Protein AF-A0A7J2KW28-F1 (afdb_monomer)

Foldseek 3Di:
DDDDPVNVLVVQAQAWKWWAFPVRKIKIFRFHDADPQRWTKGAQIWTDDPPPDDIDTDGIDTHGSVGTDDMDGD

Sequence (74 aa):
MVIKPENMLTNSLDKTIVLGLRDGSVYRGTLKGFDEYENIILSDVIRIKPENKGSEGVKEAVFKGGNVVYIFRQ

Structure (mmCIF, N/CA/C/O backbone):
data_AF-A0A7J2KW28-F1
#
_entry.id   AF-A0A7J2KW28-F1
#
loop_
_atom_site.group_PDB
_atom_site.id
_atom_site.type_symbol
_atom_site.label_atom_id
_atom_site.label_alt_id
_atom_site.label_comp_id
_atom_site.label_asym_id
_atom_site.label_entity_id
_atom_site.label_seq_id
_atom_site.pdbx_PDB_ins_code
_atom_site.Cartn_x
_atom_site.Cartn_y
_atom_site.Cartn_z
_atom_site.occupancy
_atom_site.B_iso_or_equiv
_atom_site.auth_seq_id
_atom_site.auth_comp_id
_atom_site.auth_asym_id
_atom_site.auth_atom_id
_atom_site.pdbx_PDB_model_num
ATOM 1 N N . MET A 1 1 ? 0.902 -27.655 0.910 1.00 62.75 1 MET A N 1
ATOM 2 C CA . MET A 1 1 ? -0.274 -26.757 0.895 1.00 62.75 1 MET A CA 1
ATOM 3 C C . MET A 1 1 ? 0.157 -25.497 0.157 1.00 62.75 1 MET A C 1
ATOM 5 O O . MET A 1 1 ? 1.151 -24.913 0.563 1.00 62.75 1 MET A O 1
ATOM 9 N N . VAL A 1 2 ? -0.464 -25.156 -0.975 1.00 81.19 2 VAL A N 1
ATOM 10 C CA . VAL A 1 2 ? -0.067 -23.971 -1.761 1.00 81.19 2 VAL A CA 1
ATOM 11 C C . VAL A 1 2 ? -0.694 -22.741 -1.111 1.00 81.19 2 VAL A C 1
ATOM 13 O O . VAL A 1 2 ? -1.916 -22.671 -0.987 1.00 81.19 2 V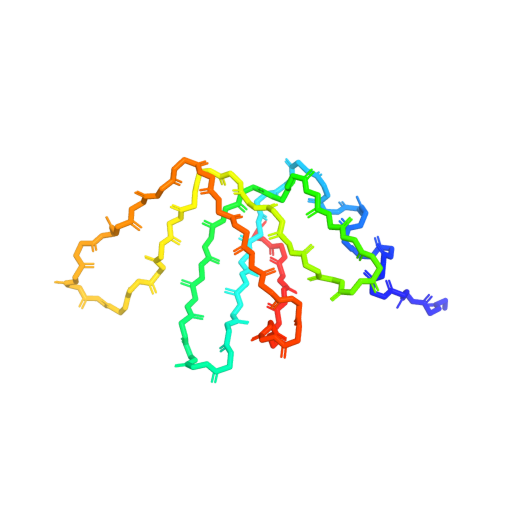AL A O 1
ATOM 16 N N . ILE A 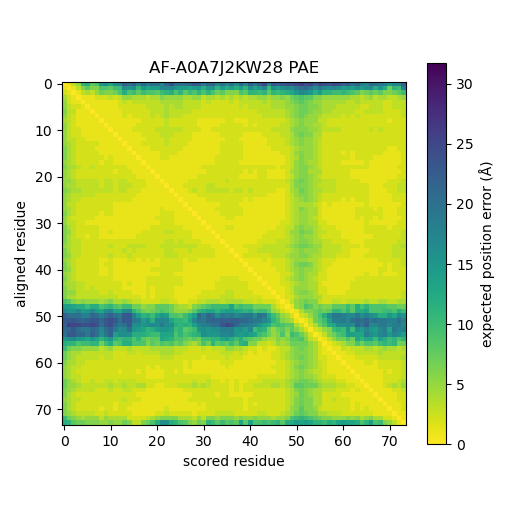1 3 ? 0.129 -21.796 -0.659 1.00 84.12 3 ILE A N 1
ATOM 17 C CA . ILE A 1 3 ? -0.354 -20.498 -0.180 1.00 84.12 3 ILE A CA 1
ATOM 18 C C . ILE A 1 3 ? -0.601 -19.638 -1.411 1.00 84.12 3 ILE A C 1
ATOM 20 O O . ILE A 1 3 ? 0.313 -19.409 -2.199 1.00 84.12 3 ILE A O 1
ATOM 24 N N . LYS A 1 4 ? -1.839 -19.180 -1.576 1.00 90.75 4 LYS A N 1
ATOM 25 C CA . LYS A 1 4 ? -2.184 -18.241 -2.637 1.00 90.75 4 LYS A CA 1
ATOM 26 C C . LYS A 1 4 ? -1.848 -16.799 -2.225 1.00 90.75 4 LYS A C 1
ATOM 28 O O . LYS A 1 4 ? -1.941 -16.501 -1.028 1.00 90.75 4 LYS A O 1
ATOM 33 N N . PRO A 1 5 ? -1.496 -15.908 -3.168 1.00 90.25 5 PRO A N 1
ATOM 34 C CA . PRO A 1 5 ? -1.231 -14.500 -2.873 1.00 90.25 5 PRO A CA 1
ATOM 35 C C . PRO A 1 5 ? -2.372 -13.822 -2.111 1.00 90.25 5 PRO A C 1
ATOM 37 O O . PRO A 1 5 ? -2.108 -13.163 -1.102 1.00 90.25 5 PRO A O 1
ATOM 40 N N . GLU A 1 6 ? -3.635 -14.078 -2.484 1.00 92.75 6 GLU A N 1
ATOM 41 C CA . GLU A 1 6 ? -4.780 -13.491 -1.783 1.00 92.75 6 GLU A CA 1
ATOM 42 C C . GLU A 1 6 ? -4.806 -13.888 -0.302 1.00 92.75 6 GLU A C 1
ATOM 44 O O . GLU A 1 6 ? -4.994 -13.041 0.567 1.00 92.75 6 GLU A O 1
ATOM 49 N N . ASN A 1 7 ? -4.479 -15.145 0.018 1.00 93.94 7 ASN A N 1
ATOM 50 C CA . ASN A 1 7 ? -4.428 -15.618 1.400 1.00 93.94 7 ASN A CA 1
ATOM 51 C C . ASN A 1 7 ? -3.309 -14.922 2.183 1.00 93.94 7 ASN A C 1
ATOM 53 O O . ASN A 1 7 ? -3.459 -14.646 3.375 1.00 93.94 7 ASN A O 1
ATOM 57 N N . MET A 1 8 ? -2.169 -14.643 1.546 1.00 93.12 8 MET A N 1
ATOM 58 C CA . MET A 1 8 ? -1.085 -13.900 2.188 1.00 93.12 8 MET A CA 1
ATOM 59 C C . MET A 1 8 ? -1.532 -12.473 2.525 1.00 93.12 8 MET A C 1
ATOM 61 O O . MET A 1 8 ? -1.300 -12.020 3.652 1.00 93.12 8 MET A O 1
ATOM 65 N N . LEU A 1 9 ? -2.190 -11.788 1.587 1.00 95.69 9 LEU A N 1
ATOM 66 C CA . LEU A 1 9 ? -2.692 -10.424 1.764 1.00 95.69 9 LEU A CA 1
ATOM 67 C C . LEU A 1 9 ? -3.814 -10.359 2.803 1.00 95.69 9 LEU A C 1
ATOM 69 O O . LEU A 1 9 ? -3.711 -9.560 3.731 1.00 95.69 9 LEU A O 1
ATOM 73 N N . THR A 1 10 ? -4.804 -11.257 2.753 1.00 96.62 10 THR A N 1
ATOM 74 C CA . THR A 1 10 ? -5.874 -11.351 3.765 1.00 96.62 10 THR A CA 1
ATOM 75 C C . THR A 1 10 ? -5.292 -11.513 5.162 1.00 96.62 10 THR A C 1
ATOM 77 O O . THR A 1 10 ? -5.651 -10.786 6.083 1.00 96.62 10 THR A O 1
ATOM 80 N N . ASN A 1 11 ? -4.317 -12.409 5.327 1.00 95.81 11 ASN A N 1
ATOM 81 C CA . ASN A 1 11 ? -3.675 -12.627 6.622 1.00 95.81 11 ASN A CA 1
ATOM 82 C C . ASN A 1 11 ? -2.802 -11.437 7.078 1.00 95.81 11 ASN A C 1
ATOM 84 O O . ASN A 1 11 ? -2.306 -11.441 8.213 1.00 95.81 11 ASN A O 1
ATOM 88 N N . SER A 1 12 ? -2.532 -10.479 6.185 1.00 96.88 12 SER A N 1
ATOM 89 C CA . SER A 1 12 ? -1.733 -9.272 6.426 1.00 96.88 12 SER A CA 1
ATOM 90 C C . SER A 1 12 ? -2.582 -8.027 6.679 1.00 96.88 12 SER A C 1
ATOM 92 O O . SER A 1 12 ? -2.000 -6.985 6.963 1.00 96.88 12 SER A O 1
ATOM 94 N N . LEU A 1 13 ? -3.915 -8.110 6.586 1.00 98.00 13 LEU A N 1
ATOM 95 C CA . LEU A 1 13 ? -4.799 -6.990 6.912 1.00 98.00 13 LEU A CA 1
ATOM 96 C C . LEU A 1 13 ? -4.527 -6.485 8.334 1.00 98.00 13 LEU A C 1
ATOM 98 O O . LEU A 1 13 ? -4.251 -7.269 9.246 1.00 98.00 13 LEU A O 1
ATOM 102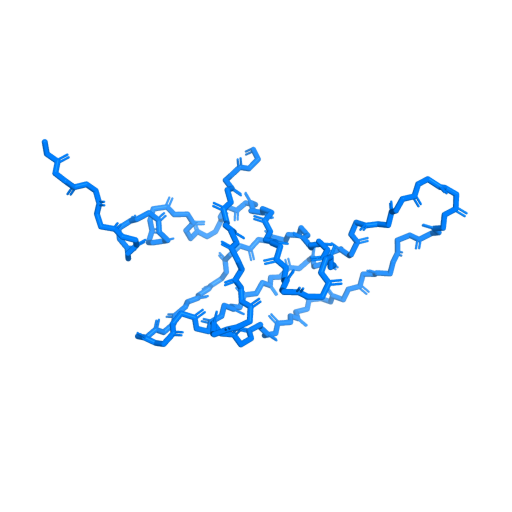 N N . ASP A 1 14 ? -4.550 -5.163 8.477 1.00 98.19 14 ASP A N 1
ATOM 103 C CA . ASP A 1 14 ? -4.226 -4.403 9.686 1.00 98.19 14 ASP A CA 1
ATOM 104 C C . ASP A 1 14 ? -2.812 -4.618 10.245 1.00 98.19 14 ASP A C 1
ATOM 106 O O . ASP A 1 14 ? -2.510 -4.205 11.365 1.00 98.19 14 ASP A O 1
ATOM 110 N N . LYS A 1 15 ? -1.908 -5.210 9.456 1.00 98.19 15 LYS A N 1
ATOM 111 C CA . LYS A 1 15 ? -0.490 -5.353 9.802 1.00 98.19 15 LYS A CA 1
ATOM 112 C C . LYS A 1 15 ? 0.363 -4.418 8.965 1.00 98.19 15 LYS A C 1
ATOM 114 O O . LYS A 1 15 ? 0.037 -4.092 7.823 1.00 98.19 15 LYS A O 1
ATOM 119 N N . THR A 1 16 ? 1.497 -4.027 9.531 1.00 98.00 16 THR A N 1
ATOM 120 C CA . THR A 1 16 ? 2.515 -3.284 8.797 1.00 98.00 16 THR A CA 1
ATOM 121 C C . THR A 1 16 ? 3.149 -4.176 7.740 1.00 98.00 16 THR A C 1
ATOM 123 O O . THR A 1 16 ? 3.637 -5.271 8.036 1.00 98.00 16 THR A O 1
ATOM 126 N N . ILE A 1 17 ? 3.177 -3.683 6.508 1.00 97.81 17 ILE A N 1
ATOM 127 C CA . ILE A 1 17 ? 3.868 -4.314 5.393 1.00 97.81 17 ILE A CA 1
ATOM 128 C C . ILE A 1 17 ? 4.888 -3.359 4.787 1.00 97.81 17 ILE A C 1
ATOM 130 O O . ILE A 1 17 ? 4.819 -2.137 4.952 1.00 97.81 17 ILE A O 1
ATOM 134 N N . VAL A 1 18 ? 5.822 -3.944 4.052 1.00 97.50 18 VAL A N 1
ATOM 135 C CA . VAL A 1 18 ? 6.675 -3.242 3.104 1.00 97.50 18 VAL A CA 1
ATOM 136 C C . VAL A 1 18 ? 6.257 -3.673 1.706 1.00 97.50 18 VAL A C 1
ATOM 138 O O . VAL A 1 18 ? 6.108 -4.870 1.450 1.00 97.50 18 VAL A O 1
ATOM 141 N N . LEU A 1 19 ? 6.073 -2.705 0.810 1.00 96.94 19 LEU A N 1
ATOM 142 C CA . LEU A 1 19 ? 5.832 -2.949 -0.609 1.00 96.94 19 LEU A CA 1
ATOM 143 C C . LEU A 1 19 ? 6.884 -2.244 -1.459 1.00 96.94 19 LEU A C 1
ATOM 145 O O . LEU A 1 19 ? 7.288 -1.117 -1.160 1.00 96.94 19 LEU A O 1
ATOM 149 N N . GLY A 1 20 ? 7.310 -2.915 -2.522 1.00 97.31 20 GLY A N 1
ATOM 150 C CA . GLY A 1 20 ? 8.199 -2.362 -3.539 1.00 97.31 20 GLY A CA 1
ATOM 151 C C . GLY A 1 20 ? 7.480 -2.200 -4.866 1.00 97.31 20 GLY A C 1
ATOM 152 O O . GLY A 1 20 ? 6.738 -3.093 -5.284 1.00 97.31 20 GLY A O 1
ATOM 153 N N . LEU A 1 21 ? 7.714 -1.078 -5.539 1.00 97.69 21 LEU A N 1
ATOM 154 C CA . LEU A 1 21 ? 7.180 -0.800 -6.868 1.00 97.69 21 LEU A CA 1
ATOM 155 C C . LEU A 1 21 ? 8.225 -1.039 -7.962 1.00 97.69 21 LEU A C 1
ATOM 157 O O . LEU A 1 21 ? 9.430 -1.093 -7.713 1.00 97.69 21 LEU A O 1
ATOM 161 N N . ARG A 1 22 ? 7.752 -1.149 -9.207 1.00 97.44 22 ARG A N 1
ATOM 162 C CA . ARG A 1 22 ? 8.579 -1.387 -10.403 1.00 97.44 22 ARG A CA 1
ATOM 163 C C . ARG A 1 22 ? 9.663 -0.330 -10.635 1.00 97.44 22 ARG A C 1
ATOM 165 O O . ARG A 1 22 ? 10.698 -0.646 -11.208 1.00 97.44 22 ARG A O 1
ATOM 172 N N . ASP A 1 23 ? 9.438 0.904 -10.196 1.00 95.19 23 ASP A N 1
ATOM 173 C CA . ASP A 1 23 ? 10.411 2.002 -10.292 1.00 95.19 23 ASP A CA 1
ATOM 174 C C . ASP A 1 23 ? 11.508 1.946 -9.206 1.00 95.19 23 ASP A C 1
ATOM 176 O O . ASP A 1 23 ? 12.346 2.843 -9.124 1.00 95.19 23 ASP A O 1
ATOM 180 N N . GLY A 1 24 ? 11.499 0.910 -8.360 1.00 94.88 24 GLY A N 1
ATOM 181 C CA . GLY A 1 24 ? 12.443 0.721 -7.261 1.00 94.88 24 GLY A CA 1
ATOM 182 C C . GLY A 1 24 ? 12.081 1.484 -5.987 1.00 94.88 24 GLY A C 1
ATOM 183 O O . GLY A 1 24 ? 12.800 1.379 -4.993 1.00 94.88 24 GLY A O 1
ATOM 184 N N . SER A 1 25 ? 10.985 2.246 -5.974 1.00 94.06 25 SER A N 1
ATOM 185 C CA . SER A 1 25 ? 10.514 2.891 -4.752 1.00 94.06 25 SER A CA 1
ATOM 186 C C . SER A 1 25 ? 9.949 1.869 -3.764 1.00 94.06 25 SER A C 1
ATOM 188 O O . SER A 1 25 ? 9.321 0.880 -4.144 1.00 94.06 25 SER A O 1
ATOM 190 N N . VAL A 1 26 ? 10.190 2.115 -2.474 1.00 95.25 26 VAL A N 1
ATOM 191 C CA . VAL A 1 26 ? 9.777 1.225 -1.387 1.00 95.25 26 VAL A CA 1
ATOM 192 C C . VAL A 1 26 ? 8.963 2.015 -0.378 1.00 95.25 26 VAL A C 1
ATOM 194 O O . VAL A 1 26 ? 9.339 3.123 0.017 1.00 95.25 26 VAL A O 1
ATOM 197 N N . TYR A 1 27 ? 7.844 1.443 0.045 1.00 96.31 27 TYR A N 1
ATOM 198 C CA . TYR A 1 27 ? 6.927 2.049 0.997 1.00 96.31 27 TYR A CA 1
ATOM 199 C C . TYR A 1 27 ? 6.654 1.097 2.147 1.00 96.31 27 TYR A C 1
ATOM 201 O O . TYR A 1 27 ? 6.610 -0.120 1.976 1.00 96.31 27 TYR A O 1
ATOM 209 N N . ARG A 1 28 ? 6.438 1.676 3.322 1.00 96.69 28 ARG A N 1
ATOM 210 C CA . ARG A 1 28 ? 5.990 0.987 4.526 1.00 96.69 28 ARG A CA 1
ATOM 211 C C . ARG A 1 28 ? 4.678 1.597 4.980 1.00 96.69 28 ARG A C 1
ATOM 213 O O . ARG A 1 28 ? 4.566 2.816 5.001 1.00 96.69 28 ARG A O 1
ATOM 220 N N . GLY A 1 29 ? 3.730 0.772 5.388 1.00 97.44 29 GLY A N 1
ATOM 221 C CA . GLY A 1 29 ? 2.466 1.228 5.963 1.00 97.44 29 GLY A CA 1
ATOM 222 C C . GLY A 1 29 ? 1.620 0.057 6.437 1.00 97.44 29 GLY A C 1
ATOM 223 O O . GLY A 1 29 ? 2.000 -1.102 6.264 1.00 97.44 29 GLY A O 1
ATOM 224 N N . THR A 1 30 ? 0.478 0.354 7.043 1.00 98.31 30 THR A N 1
ATOM 225 C CA . THR A 1 30 ? -0.473 -0.662 7.507 1.00 98.31 30 THR A CA 1
ATOM 226 C C . THR A 1 30 ? -1.393 -1.059 6.363 1.00 98.31 30 THR A C 1
ATOM 228 O O . THR A 1 30 ? -2.054 -0.192 5.797 1.00 98.31 30 THR A O 1
ATOM 231 N N . LEU A 1 31 ? -1.471 -2.348 6.025 1.00 98.38 31 LEU A N 1
ATOM 232 C CA . LEU A 1 31 ? -2.375 -2.835 4.981 1.00 98.38 31 LEU A CA 1
ATOM 233 C C . LEU A 1 31 ? -3.833 -2.698 5.427 1.00 98.38 31 LEU A C 1
ATOM 235 O O . LEU A 1 31 ? -4.246 -3.345 6.386 1.00 98.38 31 LEU A O 1
ATOM 239 N N . LYS A 1 32 ? -4.620 -1.890 4.717 1.00 98.50 32 LYS A N 1
ATOM 240 C CA . LYS A 1 32 ? -6.044 -1.659 5.017 1.00 98.50 32 LYS A CA 1
ATOM 241 C C . LYS A 1 32 ? -6.998 -2.388 4.091 1.00 98.50 32 LYS A C 1
ATOM 243 O O . LYS A 1 32 ? -8.123 -2.675 4.482 1.00 98.50 32 LYS A O 1
ATOM 248 N N . GLY A 1 33 ? -6.551 -2.735 2.894 1.00 98.19 33 GLY A N 1
ATOM 249 C CA . GLY A 1 33 ? -7.381 -3.463 1.952 1.00 98.19 33 GLY A CA 1
ATOM 250 C C . GLY A 1 33 ? -6.661 -3.739 0.651 1.00 98.19 33 GLY A C 1
ATOM 251 O O . GLY A 1 33 ? -5.600 -3.172 0.373 1.00 98.19 33 GLY A O 1
ATOM 252 N N . PHE A 1 34 ? -7.265 -4.621 -0.130 1.00 98.12 34 PHE A N 1
ATOM 253 C CA . PHE A 1 34 ? -6.877 -4.899 -1.499 1.00 98.12 34 PHE A CA 1
ATOM 254 C C . PHE A 1 34 ? -8.083 -5.403 -2.297 1.00 98.12 34 PHE A C 1
ATOM 256 O O . PHE A 1 34 ? -9.075 -5.835 -1.706 1.00 98.12 34 PHE A O 1
ATOM 263 N N . ASP A 1 35 ? -8.003 -5.329 -3.622 1.00 96.94 35 ASP A N 1
ATOM 264 C CA . ASP A 1 35 ? -9.018 -5.857 -4.539 1.00 96.94 35 ASP A CA 1
ATOM 265 C C . ASP A 1 35 ? -8.491 -7.039 -5.375 1.00 96.94 35 ASP A C 1
ATOM 267 O O . ASP A 1 35 ? -7.369 -7.509 -5.186 1.00 96.94 35 ASP A O 1
ATOM 271 N N . GLU A 1 36 ? -9.316 -7.536 -6.301 1.00 95.19 36 GLU A N 1
ATOM 272 C CA . GLU A 1 36 ? -8.979 -8.649 -7.204 1.00 95.19 36 GLU A CA 1
ATOM 273 C C . GLU A 1 36 ? -7.820 -8.345 -8.173 1.00 95.19 36 GLU A C 1
ATOM 275 O O . GLU A 1 36 ? -7.213 -9.269 -8.709 1.00 95.19 36 GLU A O 1
ATOM 280 N N . TYR A 1 37 ? -7.498 -7.063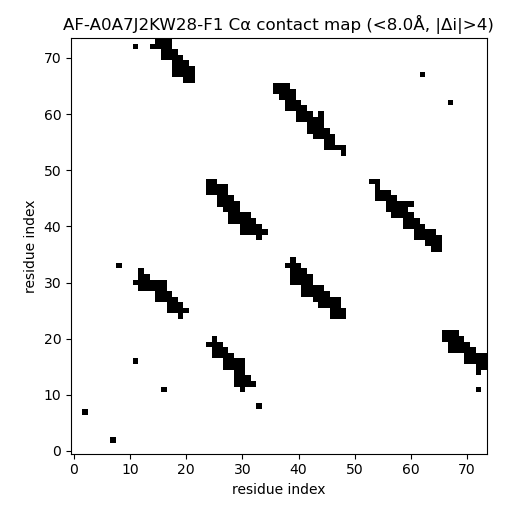 -8.385 1.00 95.94 37 TYR A N 1
ATOM 281 C CA . TYR A 1 37 ? -6.364 -6.610 -9.197 1.00 95.94 37 TYR A CA 1
ATOM 282 C C . TYR A 1 37 ? -5.129 -6.312 -8.345 1.00 95.94 37 TYR A C 1
ATOM 284 O O . TYR A 1 37 ? -4.154 -5.757 -8.860 1.00 95.94 37 TYR A O 1
ATOM 292 N N . GLU A 1 38 ? -5.196 -6.622 -7.048 1.00 95.75 38 GLU A N 1
ATOM 293 C CA . GLU A 1 38 ? -4.158 -6.365 -6.055 1.00 95.75 38 GLU A CA 1
ATOM 294 C C . GLU A 1 38 ? -3.810 -4.875 -5.963 1.00 95.75 38 GLU A C 1
ATOM 296 O O . GLU A 1 38 ? -2.686 -4.507 -5.622 1.00 95.75 38 GLU A O 1
ATOM 301 N N . ASN A 1 39 ? -4.769 -3.985 -6.246 1.00 98.06 39 ASN A N 1
ATOM 302 C CA . ASN A 1 39 ? -4.628 -2.595 -5.831 1.00 98.06 39 ASN A CA 1
ATOM 303 C C . ASN A 1 39 ? -4.606 -2.567 -4.303 1.00 98.06 39 ASN A C 1
ATOM 305 O O . ASN A 1 39 ? -5.472 -3.160 -3.670 1.00 98.06 39 ASN A O 1
ATOM 309 N N . ILE A 1 40 ? -3.620 -1.899 -3.707 1.00 98.25 40 ILE A N 1
ATOM 310 C CA . ILE A 1 40 ? -3.343 -1.963 -2.269 1.00 98.25 40 ILE A CA 1
ATOM 311 C C . ILE A 1 40 ? -3.654 -0.624 -1.614 1.00 98.25 40 ILE A C 1
ATOM 313 O O . ILE A 1 40 ? -3.173 0.410 -2.074 1.00 98.25 40 ILE A O 1
ATOM 317 N N . ILE A 1 41 ? -4.388 -0.641 -0.504 1.00 98.44 41 ILE A N 1
ATOM 318 C CA . ILE A 1 41 ? -4.594 0.534 0.349 1.00 98.44 41 ILE A CA 1
ATOM 319 C C . ILE A 1 41 ? -3.696 0.403 1.574 1.00 98.44 41 ILE A C 1
ATOM 321 O O . ILE A 1 41 ? -3.803 -0.576 2.319 1.00 98.44 41 ILE A O 1
ATOM 325 N N . LEU A 1 42 ? -2.834 1.396 1.798 1.00 98.44 42 LEU A N 1
ATOM 326 C CA . LEU A 1 42 ? -2.044 1.513 3.021 1.00 98.44 42 LEU A CA 1
ATOM 327 C C . LEU A 1 42 ? -2.437 2.753 3.825 1.00 98.44 42 LEU A C 1
ATOM 329 O O . LEU A 1 42 ? -2.635 3.816 3.239 1.00 98.44 42 LEU A O 1
ATOM 333 N N . SER A 1 43 ? -2.433 2.636 5.155 1.00 98.38 43 SER A N 1
ATOM 334 C CA . SER A 1 43 ? -2.408 3.785 6.072 1.00 98.38 43 SER A CA 1
ATOM 335 C C . SER A 1 43 ? -1.011 4.027 6.646 1.00 98.38 43 SER A C 1
ATOM 337 O O . SER A 1 43 ? -0.156 3.136 6.619 1.00 98.38 43 SER A O 1
ATOM 339 N N . ASP A 1 44 ? -0.791 5.230 7.184 1.00 96.75 44 ASP A N 1
ATOM 340 C CA . ASP A 1 44 ? 0.447 5.647 7.864 1.00 96.75 44 ASP A CA 1
ATOM 341 C C . ASP A 1 44 ? 1.689 5.387 7.003 1.00 96.75 44 ASP A C 1
ATOM 343 O O . ASP A 1 44 ? 2.693 4.808 7.429 1.00 96.75 44 ASP A O 1
ATOM 347 N N . VAL A 1 45 ? 1.568 5.770 5.734 1.00 97.00 45 VAL A N 1
ATOM 348 C CA . VAL A 1 45 ? 2.489 5.391 4.673 1.00 97.00 45 VAL A CA 1
ATOM 349 C C . VAL A 1 45 ? 3.739 6.235 4.762 1.00 97.00 45 VAL A C 1
ATOM 351 O O . VAL A 1 45 ? 3.670 7.460 4.768 1.00 97.00 45 VAL A O 1
ATOM 354 N N . ILE A 1 46 ? 4.893 5.583 4.756 1.00 95.44 46 ILE A N 1
ATOM 355 C CA . ILE A 1 46 ? 6.205 6.214 4.739 1.00 95.44 46 ILE A CA 1
ATOM 356 C C . ILE A 1 46 ? 6.964 5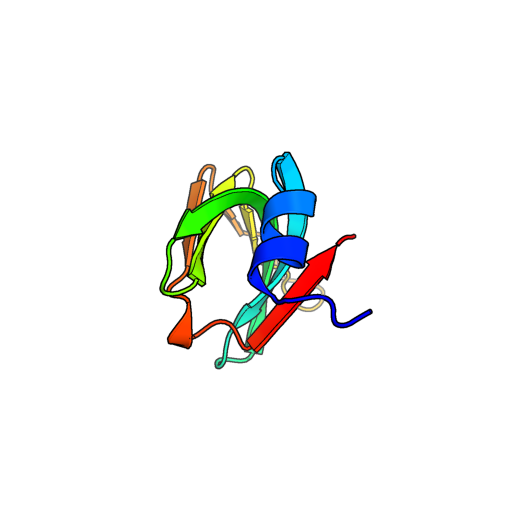.683 3.532 1.00 95.44 46 ILE A C 1
ATOM 358 O O . ILE A 1 46 ? 7.137 4.471 3.380 1.00 95.44 46 ILE A O 1
ATOM 362 N N . ARG A 1 47 ? 7.465 6.586 2.685 1.00 94.00 47 ARG A N 1
ATOM 363 C CA . ARG A 1 47 ? 8.421 6.204 1.642 1.00 94.00 47 ARG A CA 1
ATOM 364 C C . ARG A 1 47 ? 9.788 5.960 2.274 1.00 94.00 47 ARG A C 1
ATOM 366 O O . ARG A 1 47 ? 10.364 6.868 2.875 1.00 94.00 47 ARG A O 1
ATOM 373 N N . ILE A 1 48 ? 10.321 4.754 2.109 1.00 91.12 48 ILE A N 1
ATOM 374 C CA . ILE A 1 48 ? 11.671 4.405 2.547 1.00 91.12 48 ILE A CA 1
ATOM 375 C C . ILE A 1 48 ? 12.640 4.995 1.521 1.00 91.12 48 ILE A C 1
ATOM 377 O O . ILE A 1 48 ? 12.705 4.550 0.374 1.00 91.12 48 ILE A O 1
ATOM 381 N N . LYS A 1 49 ? 13.356 6.049 1.915 1.00 83.06 49 LYS A N 1
ATOM 382 C CA . LYS A 1 49 ? 14.432 6.636 1.113 1.00 83.06 49 LYS A CA 1
ATOM 383 C C . LYS A 1 49 ? 15.776 6.036 1.553 1.00 83.06 49 LYS A C 1
ATOM 385 O O . LYS A 1 49 ? 15.931 5.741 2.739 1.00 83.06 49 LYS A O 1
ATOM 390 N N . PRO A 1 50 ? 16.749 5.889 0.638 1.00 71.38 50 PRO A N 1
ATOM 391 C CA . PRO A 1 50 ? 18.138 5.662 1.020 1.00 71.38 50 PRO A CA 1
ATOM 392 C C . PRO A 1 50 ? 18.630 6.796 1.930 1.00 71.38 50 PRO A C 1
ATOM 394 O O . PRO A 1 50 ? 18.095 7.910 1.890 1.00 71.38 50 PRO A O 1
ATOM 397 N N . GLU A 1 51 ? 19.630 6.496 2.753 1.00 65.88 51 GLU A N 1
ATOM 398 C CA . GLU A 1 51 ? 20.117 7.345 3.842 1.00 65.88 51 GLU A CA 1
ATOM 399 C C . GLU A 1 51 ? 20.318 8.837 3.489 1.00 65.88 51 GLU A C 1
ATOM 401 O O . GLU A 1 51 ? 20.741 9.207 2.395 1.00 65.88 51 GLU A O 1
ATOM 406 N N . ASN A 1 52 ? 19.994 9.700 4.463 1.00 56.38 52 ASN A N 1
ATOM 407 C CA . ASN A 1 52 ? 20.084 11.172 4.445 1.00 56.38 52 ASN A CA 1
ATOM 408 C C . ASN A 1 52 ? 19.019 11.963 3.664 1.00 56.38 52 ASN A C 1
ATOM 410 O O . ASN A 1 52 ? 19.168 13.174 3.488 1.00 56.38 52 ASN A O 1
ATOM 414 N N . LYS A 1 53 ? 17.899 11.354 3.261 1.00 59.50 53 LYS A N 1
ATOM 415 C CA . LYS A 1 53 ? 16.729 12.106 2.770 1.00 59.50 53 LYS A CA 1
ATOM 416 C C . LYS A 1 53 ? 15.530 11.837 3.670 1.00 59.50 53 LYS A C 1
ATOM 418 O O . LYS A 1 53 ? 15.091 10.699 3.771 1.00 59.50 53 LYS A O 1
ATOM 423 N N . GLY A 1 54 ? 15.010 12.880 4.320 1.00 58.78 54 GLY A N 1
ATOM 424 C CA . GLY A 1 54 ? 13.870 12.776 5.237 1.00 58.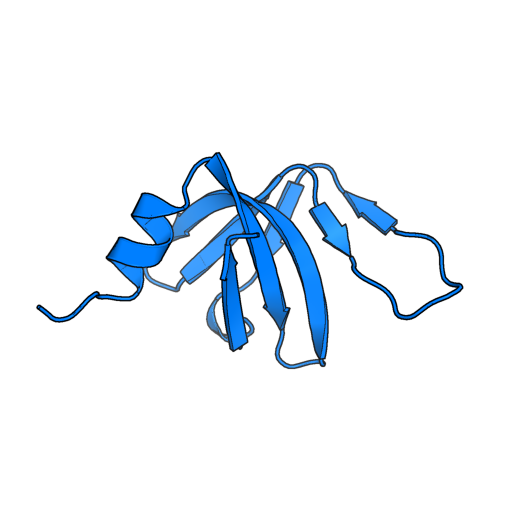78 54 GLY A CA 1
ATOM 425 C C . GLY A 1 54 ? 12.692 11.991 4.648 1.00 58.78 54 GLY A C 1
ATOM 426 O O . GLY A 1 54 ? 12.426 12.042 3.440 1.00 58.78 54 GLY A O 1
ATOM 427 N N . SER A 1 55 ? 12.003 11.244 5.506 1.00 66.38 55 SER A N 1
ATOM 428 C CA . SER A 1 55 ? 10.818 10.463 5.167 1.00 66.38 55 SER A CA 1
ATOM 429 C C . SER A 1 55 ? 9.657 11.400 4.837 1.00 66.38 55 SER A C 1
ATOM 431 O O . SER A 1 55 ? 9.262 12.229 5.650 1.00 66.38 55 SER A O 1
ATOM 433 N N . GLU A 1 56 ? 9.097 11.258 3.639 1.00 77.00 56 GLU A N 1
ATOM 434 C CA . GLU A 1 56 ? 7.798 11.848 3.315 1.00 77.00 56 GLU A CA 1
ATOM 435 C C . GLU A 1 56 ? 6.732 10.810 3.638 1.00 77.00 56 GLU A C 1
ATOM 437 O O . GLU A 1 56 ? 6.777 9.684 3.126 1.00 77.00 56 GLU A O 1
ATOM 442 N N . GLY A 1 57 ? 5.829 11.185 4.542 1.00 88.38 57 GLY A N 1
ATOM 443 C CA . GLY A 1 57 ? 4.718 10.353 4.964 1.00 88.38 57 GLY A CA 1
ATOM 444 C C . GLY A 1 57 ? 3.381 10.922 4.508 1.00 88.38 57 GLY A C 1
ATOM 445 O O . GLY A 1 57 ? 3.200 12.139 4.463 1.00 88.38 57 GLY A O 1
ATOM 446 N N . VAL A 1 58 ? 2.440 10.039 4.195 1.00 94.50 58 VAL A N 1
ATOM 447 C CA . VAL A 1 58 ? 1.042 10.383 3.911 1.00 94.50 58 VAL A CA 1
ATOM 448 C C . VAL A 1 58 ? 0.125 9.501 4.751 1.00 94.50 58 VAL A C 1
ATOM 450 O O . VAL A 1 58 ? 0.463 8.362 5.064 1.00 94.50 58 VAL A O 1
ATOM 453 N N . LYS A 1 59 ? -1.041 10.027 5.143 1.00 96.44 59 LYS A N 1
ATOM 454 C CA . LYS A 1 59 ? -1.973 9.292 6.016 1.00 96.44 59 LYS A CA 1
ATOM 455 C C . LYS A 1 59 ? -2.536 8.037 5.358 1.00 96.44 59 LYS A C 1
ATOM 457 O O . LYS A 1 59 ? -2.699 7.031 6.034 1.00 96.44 59 LYS A O 1
ATOM 462 N N . GLU A 1 60 ? -2.827 8.110 4.066 1.00 96.94 60 GLU A N 1
ATOM 463 C CA . GLU A 1 60 ? -3.412 7.020 3.298 1.00 96.94 60 GLU A CA 1
ATOM 464 C C . GLU A 1 60 ? -2.945 7.121 1.845 1.00 96.9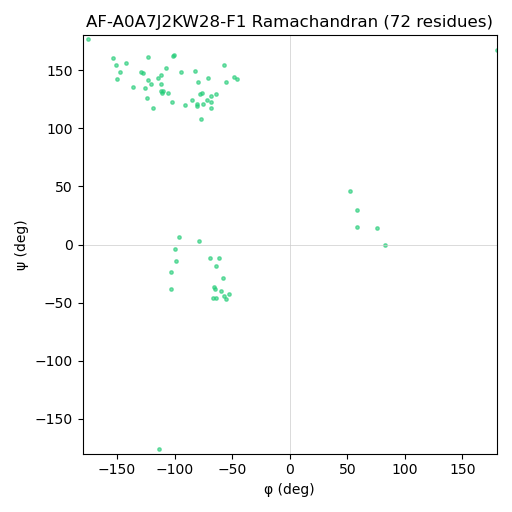4 60 GLU A C 1
ATOM 466 O O . GLU A 1 60 ? -2.786 8.227 1.318 1.00 96.94 60 GLU A O 1
ATOM 471 N N . ALA A 1 61 ? -2.687 5.982 1.208 1.00 97.44 61 ALA A N 1
ATOM 472 C CA . ALA A 1 61 ? -2.337 5.918 -0.205 1.00 97.44 61 ALA A CA 1
ATOM 473 C C . ALA A 1 61 ? -2.861 4.635 -0.850 1.00 97.44 61 ALA A C 1
ATOM 475 O O . ALA A 1 61 ? -2.902 3.576 -0.219 1.00 97.44 61 ALA A O 1
ATOM 476 N N . VAL A 1 62 ? -3.198 4.741 -2.137 1.00 98.06 62 VAL A N 1
ATOM 477 C CA . VAL A 1 62 ? -3.557 3.606 -2.989 1.00 98.06 62 VAL A CA 1
ATOM 478 C C . VAL A 1 62 ? -2.407 3.313 -3.946 1.00 98.06 62 VAL A C 1
ATOM 480 O O . VAL A 1 62 ? -1.913 4.209 -4.633 1.00 98.06 62 VAL A O 1
ATOM 483 N N . PHE A 1 63 ? -2.003 2.051 -4.020 1.00 97.88 63 PHE A N 1
ATOM 484 C CA . PHE A 1 63 ? -0.979 1.550 -4.928 1.00 97.88 63 PHE A CA 1
ATOM 485 C C . PHE A 1 63 ? -1.625 0.661 -5.985 1.00 97.88 63 PHE A C 1
ATOM 487 O O . PHE A 1 63 ? -2.378 -0.251 -5.659 1.00 97.88 63 PHE A O 1
ATOM 494 N N . LYS A 1 64 ? -1.322 0.907 -7.261 1.00 97.75 64 LYS A N 1
ATOM 495 C CA . LYS A 1 64 ? -1.833 0.088 -8.368 1.00 97.75 64 LYS A CA 1
ATOM 496 C C . LYS A 1 64 ? -1.150 -1.283 -8.377 1.00 97.75 64 LYS A C 1
ATOM 498 O O . LYS A 1 64 ? 0.073 -1.328 -8.518 1.00 97.75 64 LYS A O 1
ATOM 503 N N . GLY A 1 65 ? -1.918 -2.370 -8.332 1.00 96.69 65 GLY A N 1
ATOM 504 C CA . GLY A 1 65 ? -1.385 -3.732 -8.176 1.00 96.69 65 GLY A CA 1
ATOM 505 C C . GLY A 1 65 ? -0.373 -4.142 -9.241 1.00 96.69 65 GLY A C 1
ATOM 506 O O . GLY A 1 65 ? 0.726 -4.571 -8.917 1.00 96.69 65 GLY A O 1
ATOM 507 N N . GLY A 1 66 ? -0.646 -3.853 -10.518 1.00 96.50 66 GLY A N 1
ATOM 508 C CA . GLY A 1 66 ? 0.288 -4.159 -11.619 1.00 96.50 66 GLY A CA 1
ATOM 509 C C . GLY A 1 66 ? 1.665 -3.467 -11.549 1.00 96.50 66 GLY A C 1
ATOM 510 O O . GLY A 1 66 ? 2.573 -3.815 -12.315 1.00 96.50 66 GLY A O 1
ATOM 511 N N . ASN A 1 67 ? 1.832 -2.487 -10.653 1.00 97.88 67 ASN A N 1
ATOM 512 C CA . ASN A 1 67 ? 3.111 -1.827 -10.386 1.00 97.88 67 ASN A CA 1
ATOM 513 C C . ASN A 1 67 ? 3.826 -2.374 -9.144 1.00 97.88 67 ASN A C 1
ATOM 515 O O . ASN A 1 67 ? 5.008 -2.070 -8.973 1.00 97.88 67 ASN A O 1
ATOM 519 N N . VAL A 1 68 ? 3.143 -3.143 -8.295 1.00 97.38 68 VAL A N 1
ATOM 520 C CA . VAL A 1 68 ? 3.722 -3.781 -7.112 1.00 97.38 68 VAL A CA 1
ATOM 521 C C . VAL A 1 68 ? 4.551 -4.983 -7.557 1.00 97.38 68 VAL A C 1
ATOM 523 O O . VAL A 1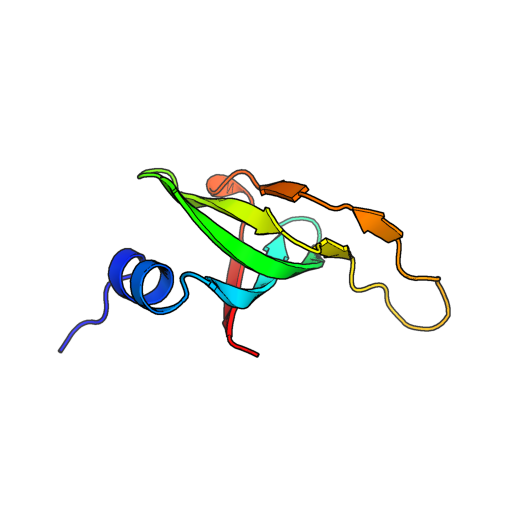 68 ? 4.108 -5.806 -8.351 1.00 97.38 68 VAL A O 1
ATOM 526 N N . VAL A 1 69 ? 5.785 -5.064 -7.067 1.00 97.50 69 VAL A N 1
ATOM 527 C CA . VAL A 1 69 ? 6.734 -6.139 -7.398 1.00 97.50 69 VAL A CA 1
ATOM 528 C C . VAL A 1 69 ? 6.836 -7.146 -6.261 1.00 97.50 69 VAL A C 1
ATOM 530 O O . VAL A 1 69 ? 6.954 -8.344 -6.502 1.00 97.50 69 VAL A O 1
ATOM 533 N N . TYR A 1 70 ? 6.798 -6.673 -5.017 1.00 96.81 70 TYR A N 1
ATOM 534 C CA . TYR A 1 70 ? 6.839 -7.532 -3.842 1.00 96.81 70 TYR A CA 1
ATOM 535 C C . TYR A 1 70 ? 6.100 -6.896 -2.671 1.00 96.81 70 TYR A C 1
ATOM 537 O O . TYR A 1 70 ? 6.020 -5.670 -2.555 1.00 96.81 70 TYR A O 1
ATOM 545 N N . ILE A 1 71 ? 5.619 -7.758 -1.778 1.00 96.81 71 ILE A N 1
ATOM 546 C CA . ILE A 1 71 ? 5.055 -7.406 -0.478 1.00 96.81 71 ILE A CA 1
ATOM 547 C C . ILE A 1 71 ? 5.617 -8.382 0.553 1.00 96.81 71 ILE A C 1
ATOM 549 O O . ILE A 1 71 ? 5.624 -9.591 0.323 1.00 96.81 71 ILE A O 1
ATOM 553 N N . PHE A 1 72 ? 6.044 -7.877 1.706 1.00 95.44 72 PHE A N 1
ATOM 554 C CA . PHE A 1 72 ? 6.358 -8.712 2.863 1.00 95.44 72 PHE A CA 1
ATOM 555 C C . PHE A 1 72 ? 5.930 -8.043 4.168 1.00 95.44 72 PHE A C 1
ATOM 557 O O . PHE A 1 72 ? 5.791 -6.821 4.250 1.00 95.44 72 PHE A O 1
ATOM 564 N N . ARG A 1 73 ? 5.701 -8.862 5.197 1.00 90.44 73 ARG A N 1
ATOM 565 C CA . ARG A 1 73 ? 5.445 -8.370 6.554 1.00 90.44 73 ARG A CA 1
ATOM 566 C C .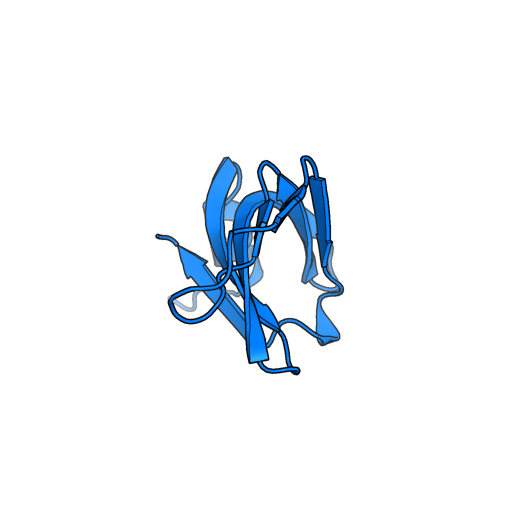 ARG A 1 73 ? 6.755 -7.996 7.219 1.00 90.44 73 ARG A C 1
ATOM 568 O O . ARG A 1 73 ? 7.739 -8.718 7.061 1.00 90.44 73 ARG A O 1
ATOM 575 N N . GLN A 1 74 ? 6.729 -6.890 7.951 1.00 78.75 74 GLN A N 1
ATOM 576 C CA . GLN A 1 74 ? 7.818 -6.525 8.847 1.00 78.75 74 GLN A CA 1
ATOM 577 C C . GLN A 1 74 ? 7.683 -7.244 10.189 1.00 78.75 74 GLN A C 1
ATOM 579 O O . GLN A 1 74 ? 6.526 -7.502 10.598 1.00 78.75 74 GLN A O 1
#

pLDDT: mean 92.05, std 10.49, range [56.38, 98.5]

Nearest PDB structures (foldseek):
  4wzj-assembly12_PPPP  TM=8.845E-01  e=4.264E-06  Homo sapiens
  4wzj-assembly11_IIII  TM=8.916E-01  e=5.323E-06  Homo sapiens
  4wzj-assembly5_II  TM=8.783E-01  e=4.034E-06  Homo sapiens
  4c92-assembly1_G  TM=8.874E-01  e=5.036E-06  Saccharomyces cerevisiae
  5nrl-assembly1_k  TM=9.359E-01  e=2.515E-05  Saccharomyces cerevisiae

Secondary structure (DSSP, 8-state):
-PPPHHHHHHTTTTSEEEEEETTS-EEEEEEEEE-TT--EEEEEEEEE-STTSPPPEEEEEEE-GGGEEEEEE-

Solvent-accessible surface area (backbone atoms only — not comparable to full-atom values): 4236 Å² total; per-residue (Å²): 134,87,83,51,71,66,60,56,52,64,76,36,53,80,32,54,32,39,39,31,34,76,88,70,53,35,37,34,24,29,27,72,48,66,54,99,67,47,34,34,33,28,32,66,25,31,43,62,60,70,90,95,50,84,70,60,65,43,68,62,51,78,44,62,23,91,43,53,73,49,75,48,77,115

Mean predicted aligned error: 4.02 Å

Radius of gyration: 12.21 Å; Cα contacts (8 Å, |Δi|>4): 144; chains: 1; bounding box: 29×40×21 Å